Protein AF-A0A1Y5HK23-F1 (afdb_monomer)

Sequence (65 aa):
MTTEQFEYWSLLIGVGLLISFMFFIIYDLGKKSNAGKFGNFILFLALGLGMLGFLIKVFLQYFLE

Structure (mmCIF, N/CA/C/O backbone):
data_AF-A0A1Y5HK23-F1
#
_entry.id   AF-A0A1Y5HK23-F1
#
loop_
_atom_site.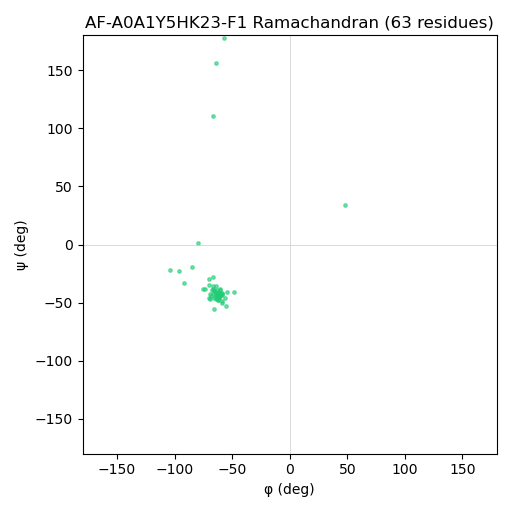group_PDB
_atom_site.id
_atom_site.type_symbol
_atom_site.label_atom_id
_atom_site.label_alt_id
_atom_site.label_comp_id
_atom_site.label_asym_id
_atom_site.label_entity_id
_atom_site.label_seq_id
_atom_site.pdbx_PDB_ins_code
_atom_site.Cartn_x
_atom_site.Cartn_y
_atom_site.Cartn_z
_atom_site.occupancy
_atom_site.B_iso_or_equiv
_atom_site.auth_seq_id
_atom_site.auth_comp_id
_atom_site.auth_asym_id
_atom_site.auth_atom_id
_atom_site.pdbx_PDB_model_num
ATOM 1 N N . MET A 1 1 ? 1.502 -14.194 -28.748 1.00 58.44 1 MET A N 1
ATOM 2 C CA . MET A 1 1 ? 2.179 -13.617 -27.570 1.00 58.44 1 MET A CA 1
ATOM 3 C C . MET A 1 1 ? 3.541 -14.273 -27.497 1.00 58.44 1 MET A C 1
ATOM 5 O O . MET A 1 1 ? 3.587 -15.493 -27.603 1.00 58.44 1 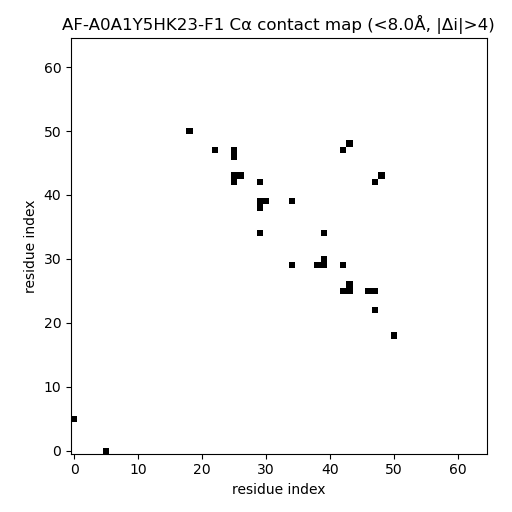MET A O 1
ATOM 9 N N . THR A 1 2 ? 4.626 -13.504 -27.425 1.00 87.06 2 THR A N 1
ATOM 10 C CA . THR A 1 2 ? 5.929 -14.082 -27.068 1.00 87.06 2 THR A CA 1
ATOM 11 C C . THR A 1 2 ? 5.844 -14.620 -25.636 1.00 87.06 2 THR A C 1
ATOM 13 O O . THR A 1 2 ? 4.977 -14.192 -24.867 1.00 87.06 2 THR A O 1
ATOM 16 N N . THR A 1 3 ? 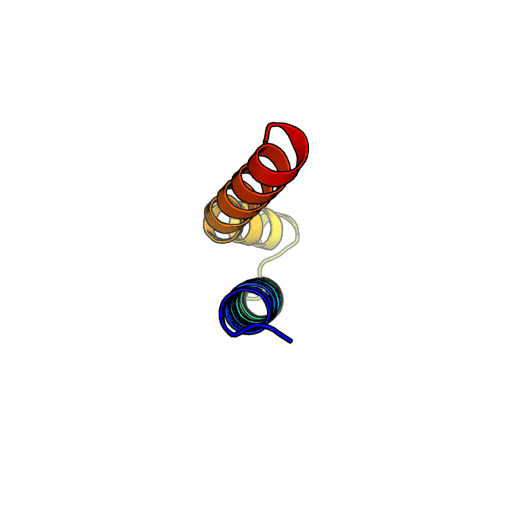6.695 -15.582 -25.281 1.00 87.12 3 THR A N 1
ATOM 17 C CA . THR A 1 3 ? 6.748 -16.145 -23.919 1.00 87.12 3 THR A CA 1
ATOM 18 C C . THR A 1 3 ? 6.932 -15.046 -22.872 1.00 87.12 3 THR A C 1
ATOM 20 O O . THR A 1 3 ? 6.206 -15.017 -21.886 1.00 87.12 3 THR A O 1
ATOM 23 N N . GLU A 1 4 ? 7.778 -14.061 -23.169 1.00 87.81 4 GLU A N 1
ATOM 24 C CA . GLU A 1 4 ? 8.043 -12.895 -22.316 1.00 87.81 4 GLU A CA 1
ATOM 25 C C . GLU A 1 4 ? 6.791 -12.041 -22.055 1.00 87.81 4 GLU A C 1
ATOM 27 O O . GLU A 1 4 ? 6.516 -11.638 -20.925 1.00 87.81 4 GLU A O 1
ATOM 32 N N . GLN A 1 5 ? 5.978 -11.791 -23.087 1.00 87.19 5 GLN A N 1
ATOM 33 C CA . GLN A 1 5 ? 4.740 -11.023 -22.928 1.00 87.19 5 GLN A CA 1
ATOM 34 C C . GLN A 1 5 ? 3.709 -11.784 -22.095 1.00 87.19 5 GLN A C 1
ATOM 36 O O . GLN A 1 5 ? 3.004 -11.182 -21.287 1.00 87.19 5 GLN A O 1
ATOM 41 N N . PHE A 1 6 ? 3.605 -13.099 -22.287 1.00 89.75 6 PHE A N 1
ATOM 42 C CA . PHE A 1 6 ? 2.711 -13.929 -21.487 1.00 89.75 6 PHE A CA 1
ATOM 43 C C . PHE A 1 6 ? 3.134 -13.949 -20.012 1.00 89.75 6 PHE A C 1
ATOM 45 O O . PHE A 1 6 ? 2.290 -13.771 -19.134 1.00 89.75 6 PHE A O 1
ATOM 52 N N . GLU A 1 7 ? 4.432 -14.090 -19.739 1.00 90.25 7 GLU A N 1
ATOM 53 C CA . GLU A 1 7 ? 4.985 -14.059 -18.383 1.00 90.25 7 GLU A CA 1
ATOM 54 C C . GLU A 1 7 ? 4.674 -12.737 -17.679 1.00 90.25 7 GLU A C 1
ATOM 56 O O . GLU A 1 7 ? 4.098 -12.759 -16.588 1.00 90.25 7 GLU A O 1
ATOM 61 N N . TYR A 1 8 ? 4.946 -11.603 -18.334 1.00 88.56 8 TYR A N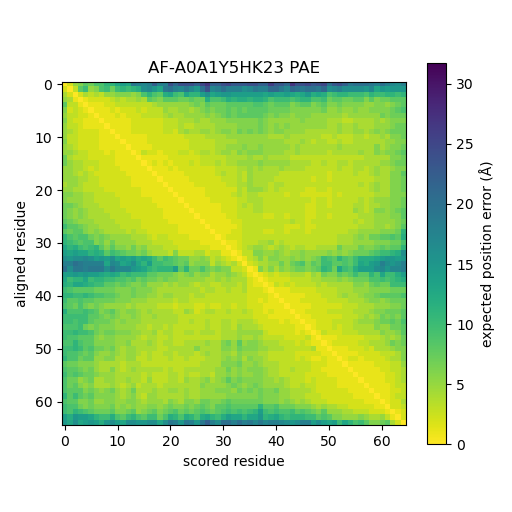 1
ATOM 62 C CA . TYR A 1 8 ? 4.663 -10.270 -17.797 1.00 88.56 8 TYR A CA 1
ATOM 63 C C . TYR A 1 8 ? 3.192 -10.103 -17.396 1.00 88.56 8 TYR A C 1
ATOM 65 O O . TYR A 1 8 ? 2.885 -9.752 -16.253 1.00 88.56 8 TYR A O 1
ATOM 73 N N . TRP A 1 9 ? 2.268 -10.399 -18.316 1.00 89.88 9 TRP A N 1
ATOM 74 C CA . TRP A 1 9 ? 0.838 -10.255 -18.050 1.00 89.88 9 TRP A CA 1
ATOM 75 C C . TRP A 1 9 ? 0.346 -11.243 -16.988 1.00 89.88 9 TRP A C 1
ATOM 77 O O . TRP A 1 9 ? -0.461 -10.862 -16.140 1.00 89.88 9 TRP A O 1
ATOM 87 N N . SER A 1 10 ? 0.848 -12.483 -16.980 1.00 92.19 10 SER A N 1
ATOM 88 C CA . SER A 1 10 ? 0.460 -13.477 -15.972 1.00 92.19 10 SER A CA 1
ATOM 89 C C . SER A 1 10 ? 0.893 -13.069 -14.561 1.00 92.19 10 SER A C 1
ATOM 91 O O . SER A 1 10 ? 0.108 -13.197 -13.621 1.00 92.19 10 SER A O 1
ATOM 93 N N . LEU A 1 11 ? 2.102 -12.512 -14.416 1.00 91.19 11 LEU A N 1
ATOM 94 C CA . LEU A 1 11 ? 2.628 -12.046 -13.137 1.00 91.19 11 LEU A CA 1
ATOM 95 C C . LEU A 1 11 ? 1.870 -10.815 -12.654 1.00 91.19 11 LEU A C 1
ATOM 97 O O . LEU A 1 11 ? 1.443 -10.779 -11.502 1.00 91.19 11 LEU A O 1
ATOM 101 N N . LEU A 1 12 ? 1.653 -9.832 -13.529 1.00 88.94 12 LEU A N 1
ATOM 102 C CA . LEU A 1 12 ? 0.947 -8.606 -13.171 1.00 88.94 12 LEU A CA 1
ATOM 103 C C . LEU A 1 12 ? -0.490 -8.898 -12.723 1.00 88.94 12 LEU A C 1
ATOM 105 O O . LEU A 1 12 ? -0.923 -8.419 -11.673 1.00 88.94 12 LEU A O 1
ATOM 109 N N . ILE A 1 13 ? -1.212 -9.732 -13.475 1.00 91.75 13 ILE A N 1
ATOM 110 C CA . ILE A 1 13 ? -2.592 -10.105 -13.147 1.00 91.75 13 ILE A CA 1
ATOM 111 C C . ILE A 1 13 ? -2.631 -11.001 -11.903 1.00 91.75 13 ILE A C 1
ATOM 113 O O . ILE A 1 13 ? -3.432 -10.752 -11.004 1.00 91.75 13 ILE A O 1
ATOM 117 N N . GLY A 1 14 ? -1.764 -12.015 -11.812 1.00 94.06 14 GLY A N 1
ATOM 118 C CA . GLY A 1 14 ? -1.734 -12.945 -10.681 1.00 94.06 14 GLY A CA 1
ATOM 119 C C . GLY A 1 14 ? -1.404 -12.252 -9.358 1.00 94.06 14 GLY A C 1
ATOM 120 O O . GLY A 1 14 ? -2.128 -12.409 -8.374 1.00 94.06 14 GLY A O 1
ATOM 121 N N . VAL A 1 15 ? -0.358 -11.423 -9.345 1.00 91.56 15 VAL A N 1
ATOM 122 C CA . VAL A 1 15 ? 0.033 -10.641 -8.163 1.00 91.56 15 VAL A CA 1
ATOM 123 C C . VAL A 1 15 ? -1.022 -9.584 -7.834 1.00 91.56 15 VAL A C 1
ATOM 125 O O . VAL A 1 15 ? -1.391 -9.437 -6.668 1.00 91.56 15 VAL A O 1
ATOM 128 N N . GLY A 1 16 ? -1.569 -8.887 -8.836 1.00 91.19 16 GLY A N 1
ATOM 129 C CA . GLY A 1 16 ? -2.637 -7.904 -8.632 1.00 91.19 16 GLY A CA 1
ATOM 130 C C . GLY A 1 16 ? -3.903 -8.512 -8.015 1.00 91.19 16 GLY A C 1
ATOM 131 O O . GLY A 1 16 ? -4.525 -7.910 -7.133 1.00 91.19 16 GLY A O 1
ATOM 132 N N . LEU A 1 17 ? -4.252 -9.737 -8.417 1.00 94.88 17 LEU A N 1
ATOM 133 C CA . LEU A 1 17 ? -5.386 -10.479 -7.870 1.00 94.88 17 LEU A CA 1
ATOM 134 C C . LEU A 1 17 ? -5.135 -10.904 -6.417 1.00 94.88 17 LEU A C 1
ATOM 136 O O . LEU A 1 17 ? -6.013 -10.720 -5.572 1.00 94.88 17 LEU A O 1
ATOM 140 N N . LEU A 1 18 ? -3.930 -11.389 -6.098 1.00 93.31 18 LEU A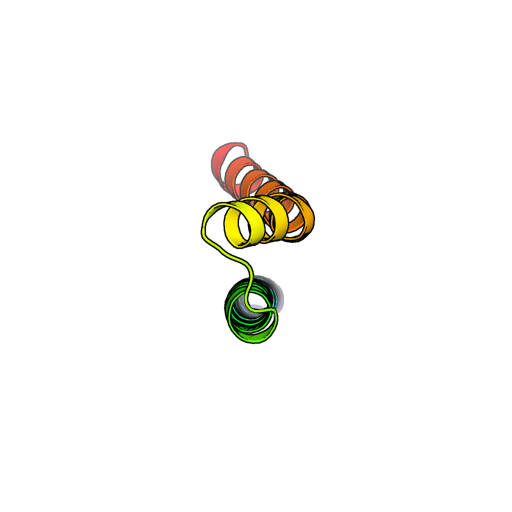 N 1
ATOM 141 C CA . LEU A 1 18 ? -3.543 -11.734 -4.724 1.00 93.31 18 LEU A CA 1
ATOM 142 C C . LEU A 1 18 ? -3.588 -10.519 -3.789 1.00 93.31 18 LEU A C 1
ATOM 144 O O . LEU A 1 18 ? -4.149 -10.603 -2.699 1.00 93.31 18 LEU A O 1
ATOM 148 N N . ILE A 1 19 ? -3.062 -9.376 -4.228 1.00 91.56 19 ILE A N 1
ATOM 149 C CA . ILE A 1 19 ? -3.095 -8.116 -3.469 1.00 91.56 19 ILE A CA 1
ATOM 150 C C . ILE A 1 19 ? -4.534 -7.654 -3.231 1.00 91.56 19 ILE A C 1
ATOM 152 O O . ILE A 1 19 ? -4.903 -7.295 -2.113 1.00 91.56 19 ILE A O 1
ATOM 156 N N . SER A 1 20 ? -5.381 -7.721 -4.257 1.00 91.75 20 SER A N 1
ATOM 157 C CA . SER A 1 20 ? -6.802 -7.389 -4.115 1.00 91.75 20 SER A CA 1
ATOM 158 C C . SER A 1 20 ? -7.500 -8.304 -3.102 1.00 91.75 20 SER A C 1
ATOM 160 O O . SER A 1 20 ? -8.290 -7.837 -2.280 1.00 91.75 20 SER A O 1
ATOM 162 N N . PHE A 1 21 ? -7.164 -9.598 -3.096 1.00 94.12 21 PHE A N 1
ATOM 163 C CA . PHE A 1 21 ? -7.681 -10.547 -2.111 1.00 94.12 21 PHE A CA 1
ATOM 164 C C . PHE A 1 21 ? -7.179 -10.255 -0.688 1.00 94.12 21 PHE A C 1
ATOM 166 O O . PHE A 1 21 ? -7.943 -10.369 0.268 1.00 94.12 21 PHE A O 1
ATOM 173 N N . MET A 1 22 ? -5.937 -9.790 -0.526 1.00 93.12 22 MET A N 1
ATOM 174 C CA . MET A 1 22 ? -5.425 -9.340 0.774 1.00 93.12 22 MET A CA 1
ATOM 175 C C . MET A 1 22 ? -6.212 -8.142 1.321 1.00 93.12 22 MET A C 1
ATOM 177 O O . MET A 1 22 ? -6.592 -8.155 2.492 1.00 93.12 22 MET A O 1
ATOM 181 N N . PHE A 1 23 ? -6.528 -7.140 0.491 1.00 91.00 23 PHE A N 1
ATOM 182 C CA . PHE A 1 23 ? -7.405 -6.032 0.901 1.00 91.00 23 PHE A CA 1
ATOM 183 C C . PHE A 1 23 ? -8.791 -6.521 1.337 1.00 91.00 23 PHE A C 1
ATOM 185 O O . PHE A 1 23 ? -9.317 -6.053 2.350 1.00 91.00 23 PHE A O 1
ATOM 192 N N . PHE A 1 24 ? -9.363 -7.482 0.607 1.00 92.19 24 PHE A N 1
ATOM 193 C CA . PHE A 1 24 ? -10.641 -8.095 0.962 1.00 92.19 24 PHE A CA 1
ATOM 194 C C . PHE A 1 24 ? -10.586 -8.787 2.333 1.00 92.19 24 PHE A C 1
ATOM 196 O O . PHE A 1 24 ? -11.469 -8.569 3.161 1.00 92.19 24 PHE A O 1
ATOM 203 N N . ILE A 1 25 ? -9.524 -9.550 2.612 1.00 92.56 25 ILE A N 1
ATOM 204 C CA . ILE A 1 25 ? -9.326 -10.206 3.914 1.00 92.56 25 ILE A CA 1
ATOM 205 C C . ILE A 1 25 ? -9.195 -9.177 5.039 1.00 92.56 25 ILE A C 1
ATOM 207 O O . ILE A 1 25 ? -9.801 -9.358 6.089 1.00 92.56 25 ILE A O 1
ATOM 211 N N . ILE A 1 26 ? -8.431 -8.096 4.848 1.00 91.06 26 ILE A N 1
ATOM 212 C CA . ILE A 1 26 ? -8.266 -7.046 5.871 1.00 91.06 26 ILE A CA 1
ATOM 213 C C . ILE A 1 26 ? -9.621 -6.407 6.204 1.00 91.06 26 ILE A C 1
ATOM 215 O O . ILE A 1 26 ? -9.934 -6.188 7.375 1.00 91.06 26 ILE A O 1
ATOM 219 N N . TYR A 1 27 ? -10.442 -6.152 5.183 1.00 89.31 27 TYR A N 1
ATOM 220 C CA . TYR A 1 27 ? -11.793 -5.629 5.362 1.00 89.31 27 TYR A CA 1
ATOM 221 C C . TYR A 1 27 ? -12.708 -6.611 6.114 1.00 89.31 27 TYR A C 1
ATOM 223 O O . TYR A 1 27 ? -13.382 -6.213 7.069 1.00 89.31 27 TYR A O 1
ATOM 231 N N . ASP A 1 28 ? -12.710 -7.891 5.725 1.00 92.19 28 ASP A N 1
ATOM 232 C CA . ASP A 1 28 ? -13.488 -8.930 6.410 1.00 92.19 28 ASP A CA 1
ATOM 233 C C . ASP A 1 28 ? -13.035 -9.099 7.867 1.00 92.19 28 ASP A C 1
ATOM 235 O O . ASP A 1 28 ? -13.859 -9.123 8.782 1.00 92.19 28 ASP A O 1
ATOM 239 N N . LEU A 1 29 ? -11.722 -9.101 8.110 1.00 91.44 29 LEU A N 1
ATOM 240 C CA . LEU A 1 29 ? -11.133 -9.216 9.439 1.00 91.44 29 LEU A CA 1
ATOM 241 C C . LEU A 1 29 ? -11.516 -8.033 10.333 1.00 91.44 29 LEU A C 1
ATOM 243 O O . LEU A 1 29 ? -11.892 -8.248 11.485 1.00 91.44 29 LEU A O 1
ATOM 247 N N . GLY A 1 30 ? -11.475 -6.800 9.819 1.00 90.31 30 GLY A N 1
ATOM 248 C CA . GLY A 1 30 ? -11.925 -5.614 10.552 1.00 90.31 30 GLY A CA 1
ATOM 249 C C . GLY A 1 30 ? -13.392 -5.716 10.976 1.00 90.31 30 GLY A C 1
ATOM 250 O O . GLY A 1 30 ? -13.729 -5.446 12.133 1.00 90.31 30 GLY A O 1
ATOM 251 N N . LYS A 1 31 ? -14.255 -6.204 10.075 1.00 87.31 31 LYS A N 1
ATOM 252 C CA . LYS A 1 31 ? -15.680 -6.424 10.354 1.00 87.31 31 LYS A CA 1
ATOM 253 C C . LYS A 1 31 ? -15.907 -7.552 11.364 1.00 87.31 31 LYS A C 1
ATOM 255 O O . LYS A 1 31 ? -16.679 -7.383 12.305 1.00 87.31 31 LYS A O 1
ATOM 260 N N . LYS A 1 32 ? -15.208 -8.678 11.209 1.00 90.25 32 LYS A N 1
ATOM 261 C CA . LYS A 1 32 ? -15.324 -9.862 12.074 1.00 90.25 32 LYS A CA 1
ATOM 262 C C . LYS A 1 32 ? -14.742 -9.638 13.469 1.00 90.25 32 LYS A C 1
ATOM 264 O O . LYS A 1 32 ? -15.240 -10.200 14.438 1.00 90.25 32 LYS A O 1
ATOM 269 N N . SER A 1 33 ? -13.735 -8.776 13.583 1.00 86.31 33 SER A N 1
ATOM 270 C CA . SER A 1 33 ? -13.105 -8.426 14.860 1.00 86.31 33 SER A CA 1
ATOM 271 C C . SER A 1 33 ? -13.915 -7.406 15.670 1.00 86.31 33 SER A C 1
ATOM 273 O O . SER A 1 33 ? -13.456 -6.990 16.729 1.00 86.31 33 SER A O 1
ATOM 275 N N . ASN A 1 34 ? -15.090 -6.966 15.184 1.00 84.31 34 ASN A N 1
ATOM 276 C CA . ASN A 1 34 ? -15.844 -5.832 15.740 1.00 84.31 34 ASN A CA 1
ATOM 277 C C . ASN A 1 34 ? -14.950 -4.605 15.975 1.00 84.31 34 ASN A C 1
ATOM 279 O O . ASN A 1 34 ? -15.128 -3.848 16.933 1.00 84.31 34 ASN A O 1
ATOM 283 N N . ALA A 1 35 ? -13.955 -4.415 15.104 1.00 80.12 35 ALA A N 1
ATOM 284 C CA . ALA A 1 35 ? -13.067 -3.281 15.206 1.00 80.12 35 ALA A CA 1
ATOM 285 C C . ALA A 1 35 ? -13.914 -2.033 14.924 1.00 80.12 35 ALA A C 1
ATOM 287 O O . ALA A 1 35 ? -14.392 -1.830 13.808 1.00 80.12 35 ALA A O 1
ATOM 288 N N . GLY A 1 36 ? -14.154 -1.210 15.950 1.00 84.50 36 GLY A N 1
ATOM 289 C CA . GLY A 1 36 ? -14.850 0.067 15.780 1.00 84.50 36 GLY A CA 1
ATOM 290 C C . GLY A 1 36 ? -14.135 0.962 14.758 1.00 84.50 36 GLY A C 1
ATOM 291 O O . GLY A 1 36 ? -13.058 0.626 14.268 1.00 84.50 36 GLY A O 1
ATOM 292 N N . LYS A 1 37 ? -14.677 2.149 14.458 1.00 82.75 37 LYS A N 1
ATOM 293 C CA . LYS A 1 37 ? -14.102 3.056 13.435 1.00 82.75 37 LYS A CA 1
ATOM 294 C C . LYS A 1 37 ? -12.587 3.278 13.586 1.00 82.75 37 LYS A C 1
ATOM 296 O O . LYS A 1 37 ? -11.867 3.261 12.594 1.00 82.75 37 LYS A O 1
ATOM 301 N N . PHE A 1 38 ? -12.109 3.430 14.822 1.00 86.56 38 PHE A N 1
ATOM 302 C CA . PHE A 1 38 ? -10.685 3.597 15.122 1.00 86.56 38 PHE A CA 1
ATOM 303 C C . PHE A 1 38 ? -9.884 2.291 15.004 1.00 86.56 38 PHE A C 1
ATOM 305 O O . PHE A 1 38 ? -8.771 2.288 14.485 1.00 86.56 38 PHE A O 1
ATOM 312 N N . GLY A 1 39 ? -10.467 1.166 15.426 1.00 86.38 39 GLY A N 1
ATOM 313 C CA . GLY A 1 39 ? -9.837 -0.149 15.320 1.00 86.38 39 GLY A CA 1
ATOM 314 C C . GLY A 1 39 ? -9.620 -0.557 13.867 1.00 86.38 39 GLY A C 1
ATOM 315 O O . GLY A 1 39 ? -8.523 -0.967 13.516 1.00 86.38 39 GLY A O 1
ATOM 316 N N . ASN A 1 40 ? -10.621 -0.367 13.002 1.00 88.94 40 ASN A N 1
ATOM 317 C CA . ASN A 1 40 ? -10.481 -0.665 11.578 1.00 88.94 40 ASN A CA 1
ATOM 318 C C . ASN A 1 40 ? -9.426 0.232 10.909 1.00 88.94 40 ASN A C 1
ATOM 320 O O . ASN A 1 40 ? -8.683 -0.244 10.062 1.00 88.94 40 ASN A O 1
ATOM 324 N N . PHE A 1 41 ? -9.306 1.501 11.320 1.00 88.81 41 PHE A N 1
ATOM 325 C CA . PHE A 1 41 ? -8.261 2.403 10.823 1.00 88.81 41 PHE A CA 1
ATOM 326 C C . PHE A 1 41 ? -6.853 1.907 11.177 1.00 88.81 41 PHE A C 1
ATOM 328 O O . PHE A 1 41 ? -5.999 1.818 10.298 1.00 88.81 41 PHE A O 1
ATOM 335 N N . ILE A 1 42 ? -6.621 1.522 12.436 1.00 90.62 42 ILE A N 1
ATOM 336 C CA . ILE A 1 42 ? -5.330 0.958 12.858 1.00 90.62 42 ILE A CA 1
ATOM 337 C C . ILE A 1 42 ? -5.070 -0.393 12.190 1.00 90.62 42 ILE A C 1
ATOM 339 O O . ILE A 1 42 ? -3.946 -0.653 11.778 1.00 90.62 42 ILE A O 1
ATOM 343 N N . LEU A 1 43 ? -6.091 -1.236 12.046 1.00 89.88 43 LEU A N 1
ATOM 344 C CA . LEU A 1 43 ? -5.974 -2.554 11.423 1.00 89.88 43 LEU A CA 1
ATOM 345 C C . LEU A 1 43 ? -5.600 -2.423 9.938 1.00 89.88 43 LEU A C 1
ATOM 347 O O . LEU A 1 43 ? -4.708 -3.122 9.458 1.00 89.88 43 LEU A O 1
ATOM 351 N N . PHE A 1 44 ? -6.197 -1.454 9.241 1.00 87.44 44 PHE A N 1
ATOM 352 C CA . PHE A 1 44 ? -5.853 -1.128 7.861 1.00 87.44 44 PHE A CA 1
ATOM 353 C C . PHE A 1 44 ? -4.472 -0.475 7.736 1.00 87.44 44 PHE A C 1
ATOM 355 O O . PHE A 1 44 ? -3.763 -0.753 6.777 1.00 87.44 44 PHE A O 1
ATOM 362 N N . LEU A 1 45 ? -4.051 0.348 8.701 1.00 90.12 45 LEU A N 1
ATOM 363 C CA . LEU A 1 45 ? -2.691 0.889 8.735 1.00 90.12 45 LEU A CA 1
ATOM 364 C C . LEU A 1 45 ? -1.666 -0.221 8.969 1.00 90.12 45 LEU A C 1
ATOM 366 O O . LEU A 1 45 ? -0.781 -0.396 8.148 1.00 90.12 45 LEU A O 1
ATOM 370 N N . ALA A 1 46 ? -1.794 -1.001 10.040 1.00 90.50 46 ALA A N 1
ATOM 371 C CA . ALA A 1 46 ? -0.809 -2.006 10.434 1.00 90.50 46 ALA A CA 1
ATOM 372 C C . ALA A 1 46 ? -0.640 -3.124 9.392 1.00 90.50 46 ALA A C 1
ATOM 374 O O . ALA A 1 46 ? 0.485 -3.523 9.102 1.00 90.50 46 ALA A O 1
ATOM 375 N N . LEU A 1 47 ? -1.743 -3.615 8.813 1.00 89.19 47 LEU A N 1
ATOM 376 C CA . LEU A 1 47 ? -1.709 -4.699 7.825 1.00 89.19 47 LEU A CA 1
ATOM 377 C C . LEU A 1 47 ? -1.623 -4.180 6.382 1.00 89.19 47 LEU A C 1
ATOM 379 O O . LEU A 1 47 ? -0.991 -4.809 5.536 1.00 89.19 47 LEU A O 1
ATOM 383 N N . GLY A 1 48 ? -2.235 -3.031 6.087 1.00 89.56 48 GLY A N 1
ATOM 384 C CA . GLY A 1 48 ? -2.279 -2.453 4.742 1.00 89.56 48 GLY A CA 1
ATOM 385 C C . GLY A 1 48 ? -1.056 -1.612 4.368 1.00 89.56 48 GLY A C 1
ATOM 386 O O . GLY A 1 48 ? -0.809 -1.449 3.175 1.00 89.56 48 GLY A O 1
ATOM 387 N N . LEU A 1 49 ? -0.249 -1.126 5.326 1.00 91.19 49 LEU A N 1
ATOM 388 C CA . LEU A 1 49 ? 0.966 -0.336 5.046 1.00 91.19 49 LEU A CA 1
ATOM 389 C C . LEU A 1 49 ? 1.950 -1.065 4.130 1.00 91.19 49 LEU A C 1
ATOM 391 O O . LEU A 1 49 ? 2.450 -0.470 3.179 1.00 91.19 49 LEU A O 1
ATOM 395 N N . GLY A 1 50 ? 2.221 -2.346 4.395 1.00 88.31 50 GLY A N 1
ATOM 396 C CA . GLY A 1 50 ? 3.170 -3.125 3.592 1.00 88.31 50 GLY A CA 1
ATOM 397 C C . GLY A 1 50 ? 2.707 -3.279 2.142 1.00 88.31 50 GLY A C 1
ATOM 398 O O . GLY A 1 50 ? 3.490 -3.147 1.204 1.00 88.31 50 GLY A O 1
ATOM 399 N N . MET A 1 51 ? 1.404 -3.474 1.954 1.00 89.19 51 MET A N 1
ATOM 400 C CA . MET A 1 51 ? 0.785 -3.600 0.638 1.00 89.19 51 MET A CA 1
ATOM 401 C C . MET A 1 51 ? 0.702 -2.257 -0.101 1.00 89.19 51 MET A C 1
ATOM 403 O O . MET A 1 51 ? 0.965 -2.200 -1.300 1.00 89.19 51 MET A O 1
ATOM 407 N N . LEU A 1 52 ? 0.413 -1.163 0.611 1.00 89.69 52 LEU A N 1
ATOM 408 C CA . LEU A 1 52 ? 0.499 0.197 0.073 1.00 89.69 52 LEU A CA 1
ATOM 409 C C . LEU A 1 52 ? 1.924 0.532 -0.377 1.00 89.69 52 LEU A C 1
ATOM 411 O O . LEU A 1 52 ? 2.101 1.062 -1.469 1.00 89.69 52 LEU A O 1
ATOM 415 N N . GLY A 1 53 ? 2.938 0.172 0.413 1.00 91.56 53 GLY A N 1
ATOM 416 C CA . GLY A 1 53 ? 4.342 0.346 0.040 1.00 91.56 53 GLY A CA 1
ATOM 417 C C . GLY A 1 53 ? 4.711 -0.419 -1.232 1.00 91.56 53 GLY A C 1
ATOM 418 O O . GLY A 1 53 ? 5.376 0.129 -2.111 1.00 91.56 53 GLY A O 1
ATOM 419 N N . PHE A 1 54 ? 4.221 -1.654 -1.379 1.00 90.44 54 PHE A N 1
ATOM 420 C CA . PHE A 1 54 ? 4.402 -2.427 -2.608 1.00 90.44 54 PHE A CA 1
ATOM 421 C C . PHE A 1 54 ? 3.721 -1.768 -3.817 1.00 90.44 54 PHE A C 1
ATOM 423 O O . PHE A 1 54 ? 4.344 -1.637 -4.868 1.00 90.44 54 PHE A O 1
ATOM 430 N N . LEU A 1 55 ? 2.476 -1.303 -3.671 1.00 88.75 55 LEU A N 1
ATOM 431 C CA . LEU A 1 55 ? 1.756 -0.608 -4.744 1.00 88.75 55 LEU A CA 1
ATOM 432 C C . LEU A 1 55 ? 2.462 0.681 -5.170 1.00 88.75 55 LEU A C 1
ATOM 434 O O . LEU A 1 55 ? 2.605 0.926 -6.364 1.00 88.75 55 LEU A O 1
ATOM 438 N N . ILE A 1 56 ? 2.950 1.471 -4.211 1.00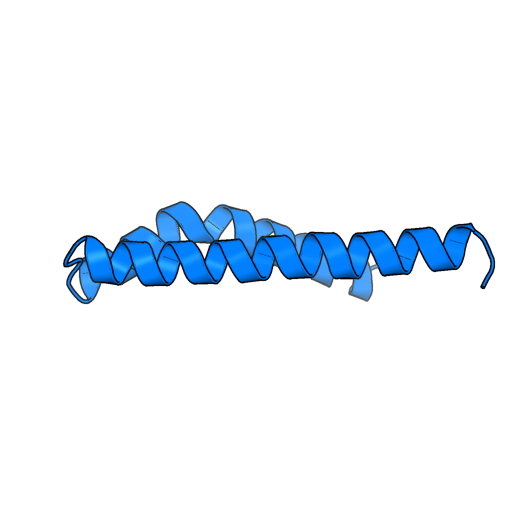 92.38 56 ILE A N 1
ATOM 439 C CA . ILE A 1 56 ? 3.733 2.679 -4.491 1.00 92.38 56 ILE A CA 1
ATOM 440 C C . ILE A 1 56 ? 5.009 2.317 -5.252 1.00 92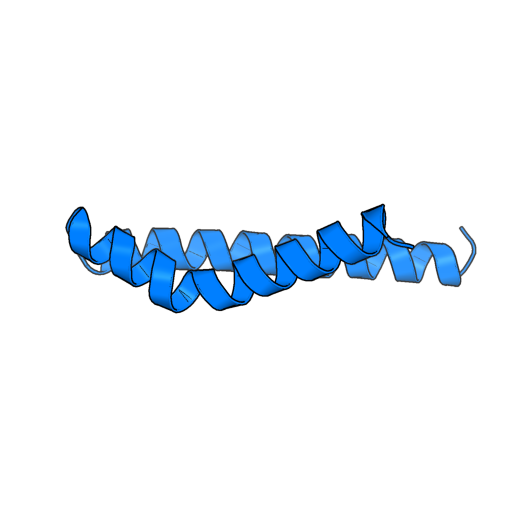.38 56 ILE A C 1
ATOM 442 O O . ILE A 1 56 ? 5.325 2.978 -6.235 1.00 92.38 56 ILE A O 1
ATOM 446 N N . LYS A 1 57 ? 5.718 1.250 -4.856 1.00 89.69 57 LYS A N 1
ATOM 447 C CA . LYS A 1 57 ? 6.906 0.775 -5.579 1.00 89.69 57 LYS A CA 1
ATOM 448 C C . LYS A 1 57 ? 6.574 0.419 -7.031 1.00 89.69 57 LYS A C 1
ATOM 450 O O . LYS A 1 57 ? 7.280 0.867 -7.925 1.00 89.69 57 LYS A O 1
ATOM 455 N N . VAL A 1 58 ? 5.518 -0.363 -7.268 1.00 88.81 58 VAL A N 1
ATOM 456 C CA . VAL A 1 58 ? 5.097 -0.761 -8.625 1.00 88.81 58 VAL A CA 1
ATOM 457 C C . VAL A 1 58 ? 4.699 0.458 -9.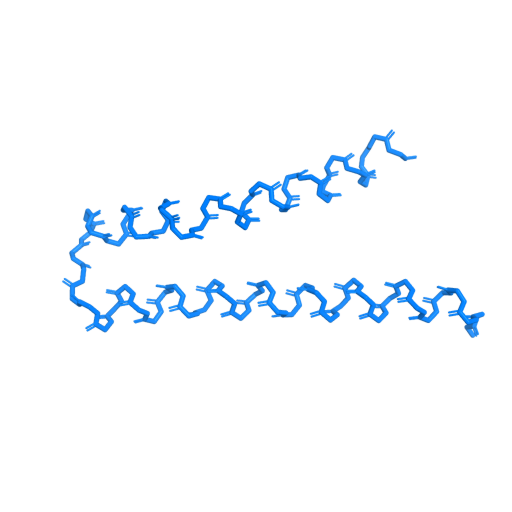455 1.00 88.81 58 VAL A C 1
ATOM 459 O O . VAL A 1 58 ? 5.067 0.557 -10.621 1.00 88.81 58 VAL A O 1
ATOM 462 N N . PHE A 1 59 ? 3.98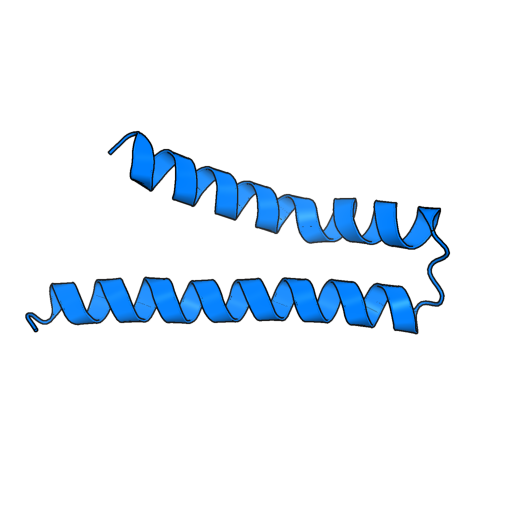4 1.405 -8.851 1.00 88.31 59 PHE A N 1
ATOM 463 C CA . PHE A 1 59 ? 3.576 2.635 -9.518 1.00 88.31 59 PHE A CA 1
ATOM 464 C C . PHE A 1 59 ? 4.780 3.507 -9.880 1.00 88.31 59 PHE A C 1
ATOM 466 O O . PHE A 1 59 ? 4.888 3.962 -11.011 1.00 88.31 59 PHE A O 1
ATOM 473 N N . LEU A 1 60 ? 5.716 3.698 -8.947 1.00 93.00 60 LEU A N 1
ATOM 474 C CA . LEU A 1 60 ? 6.961 4.409 -9.218 1.00 93.00 60 LEU A CA 1
ATOM 475 C C . LEU A 1 60 ? 7.764 3.711 -10.309 1.00 93.00 60 LEU A C 1
ATOM 477 O O . LEU A 1 60 ? 8.236 4.383 -11.209 1.00 93.00 60 LEU A O 1
ATOM 481 N N . GLN A 1 61 ? 7.868 2.384 -10.274 1.00 89.06 61 GLN A N 1
ATOM 482 C CA . GLN A 1 61 ? 8.549 1.631 -11.318 1.00 89.06 61 GLN A CA 1
ATOM 483 C C . GLN A 1 61 ? 7.911 1.872 -12.696 1.00 89.06 61 GLN A C 1
ATOM 485 O O . GLN A 1 61 ? 8.627 2.148 -13.641 1.00 89.06 61 GLN A O 1
ATOM 490 N N . TYR A 1 62 ? 6.579 1.875 -12.797 1.00 85.94 62 TYR A N 1
ATOM 491 C CA . TYR A 1 62 ? 5.879 2.139 -14.061 1.00 85.94 62 TYR A CA 1
ATOM 492 C C . TYR A 1 62 ? 6.039 3.578 -14.589 1.00 85.94 62 TYR A C 1
ATOM 494 O O . TYR A 1 62 ? 5.894 3.807 -15.784 1.00 85.94 62 TYR A O 1
ATOM 502 N N . PHE A 1 63 ? 6.250 4.560 -13.706 1.00 90.25 63 PHE A N 1
ATOM 503 C CA . PHE A 1 63 ? 6.381 5.974 -14.085 1.00 90.25 63 PHE A CA 1
ATOM 504 C C . PHE A 1 63 ? 7.832 6.450 -14.239 1.00 90.25 63 PHE A C 1
ATOM 506 O O . PHE A 1 63 ? 8.054 7.485 -14.867 1.00 90.25 63 PHE A O 1
ATOM 513 N N . LEU A 1 64 ? 8.788 5.774 -13.597 1.00 87.69 64 LEU A N 1
ATOM 514 C CA . LEU A 1 64 ? 10.198 6.168 -13.549 1.00 87.69 64 LEU A CA 1
ATOM 515 C C . LEU A 1 64 ? 11.091 5.318 -14.473 1.00 87.69 64 LEU A C 1
ATOM 517 O O . LEU A 1 64 ? 12.172 5.792 -14.823 1.00 87.69 64 LEU A O 1
ATOM 521 N N . GLU A 1 65 ? 10.664 4.106 -14.849 1.00 62.66 65 GLU A N 1
ATOM 522 C CA . GLU A 1 65 ? 11.191 3.334 -15.997 1.00 62.66 65 GLU A CA 1
ATOM 523 C C . GLU A 1 65 ? 10.376 3.625 -17.265 1.00 62.66 65 GLU A C 1
ATOM 525 O O . GLU A 1 65 ? 10.992 3.628 -18.356 1.00 62.66 65 GLU A O 1
#

pLDDT: mean 88.71, std 5.69, range [58.44, 94.88]

Organism: Oleispira antarctica (NCBI:txid188908)

Secondary structure (DSSP, 8-state):
--HHHHHHHHHHHHHHHHHHHHHHHHHHHHHHTT--HHHHHHHHHHHHHHHHHHHHHHHHHHHH-

Nearest PDB structures (foldseek):
  6o35-assembly1_C-2  TM=5.641E-01  e=7.681E+00  synthetic construct
  6o35-assembly1_A  TM=5.600E-01  e=8.759E+00  synthetic construct
  5gas-assembly1_S  TM=3.510E-01  e=8.759E+00  Thermus thermophilus

Mean predicted aligned error: 5.19 Å

Solvent-accessible surface area (backbone atoms only — not comparable to full-atom values): 3634 Å² total; per-residue (Å²): 126,57,70,69,58,49,51,51,52,50,50,55,52,53,52,52,50,51,52,52,48,50,55,50,49,53,53,50,48,27,62,75,64,66,37,48,83,68,45,32,51,51,51,46,46,73,65,38,46,65,56,49,52,49,51,51,50,54,51,47,48,71,74,75,107

InterPro domains:
  IPR021249 Protein of unknown function DUF2788 [PF10981] (14-64)

Foldseek 3Di:
DPPVVVVVVCCCVVVVVVLVVQVVVLVVCCVVVVQPPVRSVVSCCVSVVVSVVVVVVVVCVVVVD

Radius of gyration: 15.44 Å; Cα contacts (8 Å, |Δi|>4): 16; chains: 1; bounding box: 27×22×43 Å